Protein AF-A0A7J6TUJ6-F1 (afdb_monomer_lite)

Sequence (111 aa):
GSPYYAECLLKELVQWFKTSFFKWMDKPECAACGCKNTASQGATTPTPEEQKGMAGQVEVYRCTVCGSLTRYPRYNHPVALLHTRSGRCGEWANCFCLVARSLGFEVRHVI

InterPro domains:
  IPR002931 Transglutaminase-like [PF01841] (45-111)
  IPR038765 Papain-like cysteine peptidase superfamily [SSF54001] (5-110)
  IPR050883 Peptide-N(4)-(N-acetyl-beta-glucosaminyl)asparagine amidase [PTHR12143] (8-110)

Secondary structure (DSSP, 8-state):
--HHHHHHHHHHHHHHIIIII-EE-SSPPPTTT--S-EEEEEEEPPPHHHHHTT-S-EEEEEETTT--EEEEE----HHHHHHH-EESHHHHHHHHHHHHHHTT-------

Organism: Perkinsus olseni (NCBI:txid32597)

Radius of gyration: 16.49 Å; chains: 1; bounding box: 36×27×47 Å

Foldseek 3Di:
DPPVVLVVVVVVLVVCLDPPQAEEPPDDQAPPPRHPAKDWPAKDCDDPVLVVQVFRIWTWIAHPPPRDIDIHTPGQRLVVCSVVRYYHPNSSLSVSQVVCVVVPDDDDRDD

pLDDT: mean 95.66, std 4.23, range [62.66, 98.31]

Structure (mmCIF, N/CA/C/O backbone):
data_AF-A0A7J6TUJ6-F1
#
_entry.id   AF-A0A7J6TUJ6-F1
#
loop_
_atom_site.group_PDB
_atom_site.id
_atom_site.type_symbol
_atom_site.label_atom_id
_atom_site.label_alt_id
_atom_site.label_comp_id
_atom_site.label_asym_id
_atom_site.label_entity_id
_atom_site.label_seq_id
_atom_site.pdbx_PDB_ins_code
_atom_site.Cartn_x
_atom_site.Cartn_y
_atom_site.Cartn_z
_atom_site.occupancy
_atom_site.B_iso_or_equiv
_atom_site.auth_seq_id
_atom_site.auth_comp_id
_atom_site.auth_asym_id
_atom_site.auth_atom_id
_atom_site.pdbx_PDB_model_num
ATOM 1 N N . GLY A 1 1 ? 15.131 -1.394 -28.366 1.00 62.66 1 GLY A N 1
ATOM 2 C CA . GLY A 1 1 ? 14.660 -0.017 -28.115 1.00 62.66 1 GLY A CA 1
ATOM 3 C C . GLY A 1 1 ? 15.851 0.856 -27.784 1.00 62.66 1 GLY A C 1
ATOM 4 O O . GLY A 1 1 ? 16.832 0.324 -27.283 1.00 62.66 1 GLY A O 1
ATOM 5 N N . SER A 1 2 ? 15.803 2.153 -28.095 1.00 80.19 2 SER A N 1
ATOM 6 C CA . SER A 1 2 ? 16.877 3.088 -27.718 1.00 80.19 2 SER A CA 1
ATOM 7 C C . SER A 1 2 ? 17.027 3.143 -26.186 1.00 80.19 2 SER A C 1
ATOM 9 O O . SER A 1 2 ? 15.994 3.208 -25.514 1.00 80.19 2 SER A O 1
ATOM 11 N N . PRO A 1 3 ? 18.251 3.152 -25.619 1.00 83.06 3 PRO A N 1
ATOM 12 C CA . PRO A 1 3 ? 18.473 3.324 -24.177 1.00 83.06 3 PRO A CA 1
ATOM 13 C C . PRO A 1 3 ? 17.737 4.540 -23.595 1.00 83.06 3 PRO A C 1
ATOM 15 O O . PRO A 1 3 ? 17.132 4.456 -22.531 1.00 83.06 3 PRO A O 1
ATOM 18 N N . TYR A 1 4 ? 17.671 5.629 -24.364 1.00 91.31 4 TYR A N 1
ATOM 19 C CA . TYR A 1 4 ? 16.943 6.844 -24.002 1.00 91.31 4 TYR A CA 1
ATOM 20 C C . TYR A 1 4 ? 15.444 6.600 -23.757 1.00 91.31 4 TYR A C 1
ATOM 22 O O . TYR A 1 4 ? 14.865 7.140 -22.818 1.00 91.31 4 TYR A O 1
ATOM 30 N N . TYR A 1 5 ? 14.808 5.738 -24.560 1.00 93.69 5 TYR A N 1
ATOM 31 C CA . TYR A 1 5 ? 13.395 5.401 -24.376 1.00 93.69 5 TYR A CA 1
ATOM 32 C C . TYR A 1 5 ? 13.161 4.654 -23.059 1.00 93.69 5 TYR A C 1
ATOM 34 O O . TYR A 1 5 ? 12.202 4.952 -22.352 1.00 93.69 5 TYR A O 1
ATOM 42 N N . ALA A 1 6 ? 14.041 3.708 -22.714 1.00 94.06 6 ALA A N 1
ATOM 43 C CA . ALA A 1 6 ? 13.937 2.958 -21.465 1.00 94.06 6 ALA A CA 1
ATOM 44 C C . ALA A 1 6 ? 14.084 3.879 -20.241 1.00 94.06 6 ALA A C 1
ATOM 46 O O . ALA A 1 6 ? 13.328 3.745 -19.281 1.00 94.06 6 ALA A O 1
ATOM 47 N N . GLU A 1 7 ? 14.994 4.857 -20.293 1.00 94.88 7 GLU A N 1
ATOM 48 C CA . GLU A 1 7 ? 15.148 5.862 -19.236 1.00 94.88 7 GLU A CA 1
ATOM 49 C C . GLU A 1 7 ? 13.916 6.763 -19.090 1.00 94.88 7 GLU A C 1
ATOM 51 O O . GLU A 1 7 ? 13.459 7.004 -17.971 1.00 94.88 7 GLU A O 1
ATOM 56 N N . CYS A 1 8 ? 13.362 7.255 -20.203 1.00 96.69 8 CYS A N 1
ATOM 57 C CA . CYS A 1 8 ? 12.130 8.043 -20.191 1.00 96.69 8 CYS A CA 1
ATOM 58 C C . CYS A 1 8 ? 10.961 7.232 -19.627 1.00 96.69 8 CYS A C 1
ATOM 60 O O . CYS A 1 8 ? 10.264 7.706 -18.734 1.00 96.69 8 CYS A O 1
ATOM 62 N N . LEU A 1 9 ? 10.790 5.990 -20.085 1.00 97.06 9 LEU A N 1
ATOM 63 C CA . LEU A 1 9 ? 9.736 5.105 -19.601 1.00 97.06 9 LEU A CA 1
ATOM 64 C C . LEU A 1 9 ? 9.870 4.833 -18.099 1.00 97.06 9 LEU A C 1
ATOM 66 O O . LEU A 1 9 ? 8.868 4.856 -17.391 1.00 97.06 9 LEU A O 1
ATOM 70 N N . LEU A 1 10 ? 11.087 4.613 -17.593 1.00 96.94 10 LEU A N 1
ATOM 71 C CA . LEU A 1 10 ? 11.311 4.394 -16.165 1.00 96.94 10 LEU A CA 1
ATOM 72 C C . LEU A 1 10 ? 10.970 5.640 -15.332 1.00 96.94 10 LEU A C 1
ATOM 74 O O . LEU A 1 10 ? 10.352 5.515 -14.275 1.00 96.94 10 LEU A O 1
ATOM 78 N N . LYS A 1 11 ? 11.332 6.840 -15.804 1.00 97.31 11 LYS A N 1
ATOM 79 C CA . LYS A 1 11 ? 10.982 8.108 -15.137 1.00 97.31 11 LYS A CA 1
ATOM 80 C C . LYS A 1 11 ? 9.468 8.305 -15.069 1.00 97.31 11 LYS A C 1
ATOM 82 O O . LYS A 1 11 ? 8.940 8.563 -13.987 1.00 97.31 11 LYS A O 1
ATOM 87 N N . GLU A 1 12 ? 8.780 8.103 -16.191 1.00 97.88 12 GLU A N 1
ATOM 88 C CA . GLU A 1 12 ? 7.317 8.176 -16.251 1.00 97.88 12 GLU A CA 1
ATOM 89 C C . GLU A 1 12 ? 6.662 7.114 -15.364 1.00 97.88 12 GLU A C 1
ATOM 91 O O . GLU A 1 12 ? 5.704 7.405 -14.650 1.00 97.88 12 GLU A O 1
ATOM 96 N N . LEU A 1 13 ? 7.217 5.898 -15.322 1.00 98.12 13 LEU A N 1
ATOM 97 C CA . LEU A 1 13 ? 6.721 4.830 -14.460 1.00 98.12 13 LEU A CA 1
ATOM 98 C C . LEU A 1 13 ? 6.802 5.212 -12.979 1.00 98.12 13 LEU A C 1
ATOM 100 O O . LEU A 1 13 ? 5.832 5.023 -12.247 1.00 98.12 13 LEU A O 1
ATOM 104 N N . VAL A 1 14 ? 7.930 5.770 -12.528 1.00 98.06 14 VAL A N 1
ATOM 105 C CA . VAL A 1 14 ? 8.092 6.250 -11.145 1.00 98.06 14 VAL A CA 1
ATOM 106 C C . VAL A 1 14 ? 7.085 7.358 -10.836 1.00 98.06 14 VAL A C 1
ATOM 108 O O . VAL A 1 14 ? 6.433 7.327 -9.787 1.00 98.06 14 VAL A O 1
ATOM 111 N N . GLN A 1 15 ? 6.931 8.324 -11.745 1.00 98.12 15 GLN A N 1
ATOM 112 C CA . GLN A 1 15 ? 5.996 9.431 -11.574 1.00 98.12 15 GLN A CA 1
ATOM 113 C C . GLN A 1 15 ? 4.551 8.933 -11.486 1.00 98.12 15 GLN A C 1
ATOM 115 O O . GLN A 1 15 ? 3.846 9.269 -10.529 1.00 98.12 15 GLN A O 1
ATOM 120 N N . TRP A 1 16 ? 4.119 8.093 -12.426 1.00 9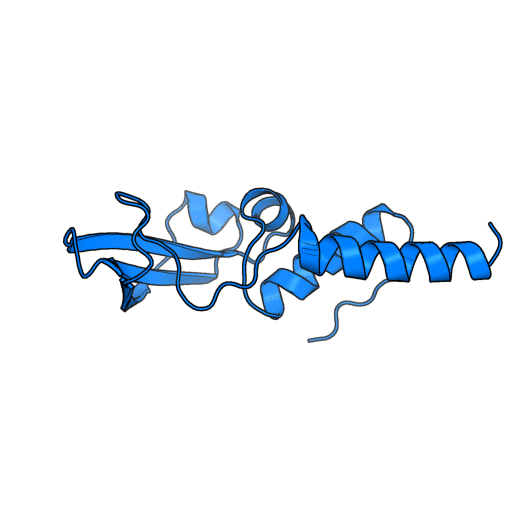8.31 16 TRP A N 1
ATOM 121 C CA . TRP A 1 16 ? 2.792 7.482 -12.423 1.00 98.31 16 TRP A CA 1
ATOM 122 C C . TRP A 1 16 ? 2.559 6.668 -11.148 1.00 98.31 16 TRP A C 1
ATOM 124 O O . TRP A 1 16 ? 1.527 6.824 -10.487 1.00 98.31 16 TRP A O 1
ATOM 134 N N . PHE A 1 17 ? 3.540 5.855 -10.748 1.00 98.12 17 PHE A N 1
ATOM 135 C CA . PHE A 1 17 ? 3.404 4.996 -9.581 1.00 98.12 17 PHE A CA 1
ATOM 136 C C . PHE A 1 17 ? 3.205 5.813 -8.299 1.00 98.12 17 PHE A C 1
ATOM 138 O O . PHE A 1 17 ? 2.332 5.496 -7.496 1.00 98.12 17 PHE A O 1
ATOM 145 N N . LYS A 1 18 ? 3.965 6.903 -8.131 1.00 96.88 18 LYS A N 1
ATOM 146 C CA . LYS A 1 18 ? 3.905 7.777 -6.950 1.00 96.88 18 LYS A CA 1
ATOM 147 C C . LYS A 1 18 ? 2.664 8.672 -6.902 1.00 96.88 18 LYS A C 1
ATOM 149 O O . LYS A 1 18 ? 2.173 8.967 -5.817 1.00 96.88 18 LYS A O 1
ATOM 154 N N . THR A 1 19 ? 2.208 9.169 -8.049 1.00 96.94 19 THR A N 1
ATOM 155 C CA . THR A 1 19 ? 1.160 10.207 -8.106 1.00 96.94 19 THR A CA 1
ATOM 156 C C . THR A 1 19 ? -0.234 9.653 -8.360 1.00 96.94 19 THR A C 1
ATOM 158 O O . THR A 1 19 ? -1.212 10.270 -7.948 1.00 96.94 19 THR A O 1
ATOM 161 N N . SER A 1 20 ? -0.332 8.507 -9.038 1.00 97.25 20 SER A N 1
ATOM 162 C CA . SER A 1 20 ? -1.602 7.992 -9.559 1.00 97.25 20 SER A CA 1
ATOM 163 C C . SER A 1 20 ? -1.925 6.584 -9.069 1.00 97.25 20 SER A C 1
ATOM 165 O O . SER A 1 20 ? -3.080 6.297 -8.759 1.00 97.25 20 SER A O 1
ATOM 167 N N . PHE A 1 21 ? -0.932 5.693 -8.997 1.00 98.00 21 PHE A N 1
ATOM 168 C CA . PHE A 1 21 ? -1.184 4.287 -8.681 1.00 98.00 21 PHE A CA 1
ATOM 169 C C . PHE A 1 21 ? -1.163 3.986 -7.182 1.00 98.00 21 PHE A C 1
ATOM 171 O O . PHE A 1 21 ? -2.130 3.422 -6.678 1.00 98.00 21 PHE A O 1
ATOM 178 N N . PHE A 1 22 ? -0.083 4.339 -6.480 1.00 98.00 22 PHE A N 1
ATOM 179 C CA . PHE A 1 22 ? 0.190 3.894 -5.114 1.00 98.00 22 PHE A CA 1
ATOM 180 C C . PHE A 1 22 ? 0.128 5.051 -4.117 1.00 98.00 22 PHE A C 1
ATOM 182 O O . PHE A 1 22 ? 0.782 6.079 -4.291 1.00 98.00 22 PHE A O 1
ATOM 189 N N . LYS A 1 23 ? -0.630 4.878 -3.035 1.00 97.00 23 LYS A N 1
ATOM 190 C CA . LYS A 1 23 ? -0.824 5.899 -2.001 1.00 97.00 23 LYS A CA 1
ATOM 191 C C . LYS A 1 23 ? 0.049 5.628 -0.783 1.00 97.00 23 LYS A C 1
ATOM 193 O O . LYS A 1 23 ? 0.042 4.531 -0.228 1.00 97.00 23 LYS A O 1
ATOM 198 N N . TRP A 1 24 ? 0.758 6.653 -0.323 1.00 96.56 24 TRP A N 1
ATOM 199 C CA . TRP A 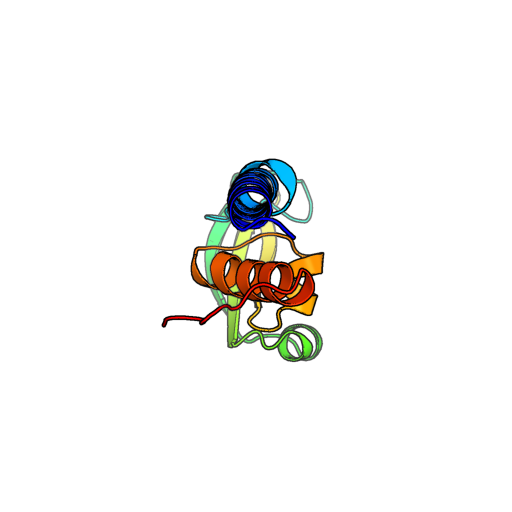1 24 ? 1.436 6.583 0.968 1.00 96.56 24 TRP A CA 1
ATOM 200 C C . TRP A 1 24 ? 0.414 6.417 2.098 1.00 96.56 24 TRP A C 1
ATOM 202 O O . TRP A 1 24 ? -0.587 7.134 2.137 1.00 96.56 24 TRP A O 1
ATOM 212 N N . MET A 1 25 ? 0.675 5.485 3.014 1.00 94.62 25 MET A N 1
ATOM 213 C CA . MET A 1 25 ? -0.193 5.190 4.151 1.00 94.62 25 MET A CA 1
ATOM 214 C C . MET A 1 25 ? 0.579 5.348 5.461 1.00 94.62 25 MET A C 1
ATOM 216 O O . MET A 1 25 ? 1.430 4.528 5.808 1.00 94.62 25 MET A O 1
ATOM 220 N N . ASP A 1 26 ? 0.264 6.414 6.193 1.00 92.69 26 ASP A N 1
ATOM 221 C CA . ASP A 1 26 ? 0.744 6.621 7.563 1.00 92.69 26 ASP A CA 1
ATOM 222 C C . ASP A 1 26 ? -0.244 6.032 8.584 1.00 92.69 26 ASP A C 1
ATOM 224 O O . ASP A 1 26 ? 0.105 5.144 9.368 1.00 92.69 26 ASP A O 1
ATOM 228 N N . LYS A 1 27 ? -1.509 6.460 8.473 1.00 93.38 27 LYS A N 1
ATOM 229 C CA . LYS A 1 27 ? -2.680 5.923 9.175 1.00 93.38 27 LYS A CA 1
ATOM 230 C C . LYS A 1 27 ? -3.833 5.689 8.185 1.00 93.38 27 LYS A C 1
ATOM 232 O O . LYS A 1 27 ? -4.035 6.533 7.306 1.00 93.38 27 LYS A O 1
ATOM 237 N N . PRO A 1 28 ? -4.586 4.583 8.298 1.00 95.31 28 PRO A N 1
ATOM 238 C CA . PRO A 1 28 ? -5.708 4.306 7.413 1.00 95.31 28 PRO A CA 1
ATOM 239 C C . PRO A 1 28 ? -6.913 5.193 7.750 1.00 95.31 28 PRO A C 1
ATOM 241 O O . PRO A 1 28 ? -7.130 5.571 8.898 1.00 95.31 28 PRO A O 1
ATOM 244 N N . GLU A 1 29 ? -7.734 5.493 6.749 1.00 95.75 29 GLU A N 1
ATOM 245 C CA . GLU A 1 29 ? -9.062 6.068 6.979 1.00 95.75 29 GLU A CA 1
ATOM 246 C C . GLU A 1 29 ? -9.992 5.000 7.564 1.00 95.75 29 GLU A C 1
ATOM 248 O O . GLU A 1 29 ? -9.816 3.804 7.322 1.00 95.75 29 GLU A O 1
ATOM 253 N N . CYS A 1 30 ? -10.995 5.413 8.337 1.00 96.75 30 CYS A N 1
ATOM 254 C CA . CYS A 1 30 ? -11.946 4.469 8.906 1.00 96.75 30 CYS A CA 1
ATOM 255 C C . CYS A 1 30 ? -12.721 3.736 7.802 1.00 96.75 30 CYS A C 1
ATOM 257 O O . CYS A 1 30 ? -13.425 4.369 7.018 1.00 96.75 30 CYS A O 1
ATOM 259 N N . ALA A 1 31 ? -12.685 2.403 7.808 1.00 94.69 31 ALA A N 1
ATOM 260 C CA . ALA A 1 31 ? -13.393 1.581 6.824 1.00 94.69 31 ALA A CA 1
ATOM 261 C C . ALA A 1 31 ? -14.928 1.729 6.871 1.00 94.69 31 ALA A C 1
ATOM 263 O O . ALA A 1 31 ? -15.596 1.452 5.881 1.00 94.69 31 ALA A O 1
ATOM 264 N N . ALA A 1 32 ? -15.492 2.158 8.007 1.00 96.31 32 ALA A N 1
ATOM 265 C CA . ALA A 1 32 ? -16.940 2.287 8.184 1.00 96.31 32 ALA A CA 1
ATOM 266 C C . ALA A 1 32 ? -17.488 3.664 7.771 1.00 96.31 32 ALA A C 1
ATOM 268 O O . ALA A 1 32 ? -18.586 3.744 7.232 1.00 96.31 32 ALA A O 1
ATOM 269 N N . CYS A 1 33 ? -16.754 4.751 8.041 1.00 95.81 33 CYS A N 1
ATOM 270 C CA . CYS A 1 33 ? -17.253 6.119 7.838 1.00 95.81 33 CYS A CA 1
ATOM 271 C C . CYS A 1 33 ? -16.333 7.026 7.006 1.00 95.81 33 CYS A C 1
ATOM 273 O O . CYS A 1 33 ? -16.666 8.188 6.791 1.00 95.81 33 CYS A O 1
ATOM 275 N N . GLY A 1 34 ? -15.160 6.549 6.581 1.00 95.31 34 GLY A N 1
ATOM 276 C CA . GLY A 1 34 ? -14.186 7.328 5.805 1.00 95.31 34 GLY A CA 1
ATOM 277 C C . GLY A 1 34 ? -13.473 8.435 6.590 1.00 95.31 34 GLY A C 1
ATOM 278 O O . GLY A 1 34 ? -12.698 9.203 6.025 1.00 95.31 34 GLY A O 1
ATOM 279 N N . CYS A 1 35 ? -13.707 8.557 7.901 1.00 94.75 35 CYS A N 1
ATOM 280 C CA . CYS A 1 35 ? -13.035 9.572 8.703 1.00 94.75 35 CYS A CA 1
ATOM 281 C C . CYS A 1 35 ? -11.522 9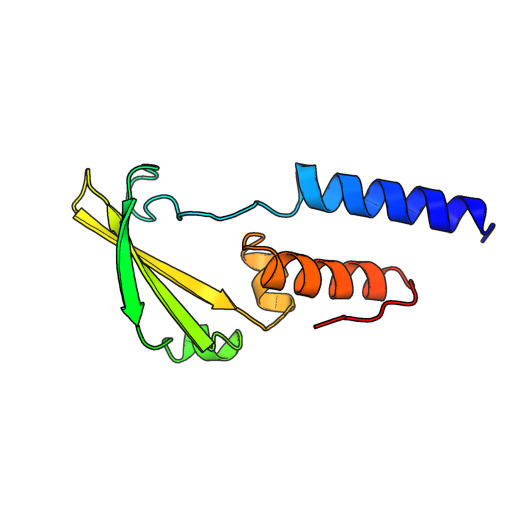.306 8.772 1.00 94.75 35 CYS A C 1
ATOM 283 O O . CYS A 1 35 ? -11.083 8.196 9.075 1.00 94.75 35 CYS A O 1
ATOM 285 N N . LYS A 1 36 ? -10.721 10.360 8.583 1.00 94.38 36 LYS A N 1
ATOM 286 C CA . LYS A 1 36 ? -9.249 10.328 8.675 1.00 94.38 36 LYS A CA 1
ATOM 287 C C . LYS A 1 36 ? -8.721 10.323 10.112 1.00 94.38 36 LYS A C 1
ATOM 289 O O . LYS A 1 36 ? -7.512 10.217 10.337 1.00 94.38 36 LYS A O 1
ATOM 294 N N . ASN A 1 37 ? -9.606 10.513 11.092 1.00 94.38 37 ASN A N 1
ATOM 295 C CA . ASN A 1 37 ? -9.233 10.560 12.495 1.00 94.38 37 ASN A CA 1
ATOM 296 C C . ASN A 1 37 ? -9.356 9.170 13.122 1.00 94.38 37 ASN A C 1
ATOM 298 O O . ASN A 1 37 ? -10.401 8.763 13.639 1.00 94.38 37 ASN A O 1
ATOM 302 N N . THR A 1 38 ? -8.263 8.422 13.020 1.00 96.94 38 THR A N 1
ATOM 303 C CA . THR A 1 38 ? -8.113 7.107 13.631 1.00 96.94 38 THR A CA 1
ATOM 304 C C . THR A 1 38 ? -6.882 7.079 14.528 1.00 96.94 38 THR A C 1
ATOM 306 O O . THR A 1 38 ? -5.819 7.562 14.135 1.00 96.94 38 THR A O 1
ATOM 309 N N . ALA A 1 39 ? -7.008 6.470 15.703 1.00 97.12 39 ALA A N 1
ATOM 310 C CA . ALA A 1 39 ? -5.916 6.262 16.645 1.00 97.12 39 ALA A CA 1
ATOM 311 C C . ALA A 1 39 ? -5.415 4.816 16.567 1.00 97.12 39 ALA A C 1
ATOM 313 O O . ALA A 1 39 ? -6.222 3.887 16.507 1.00 97.12 39 ALA A O 1
ATOM 314 N N . SER A 1 40 ? -4.095 4.620 16.586 1.00 96.75 40 SER A N 1
ATOM 315 C CA . SER A 1 40 ? -3.513 3.276 16.647 1.00 96.75 40 SER A CA 1
ATOM 316 C C . SER A 1 40 ? -3.927 2.574 17.943 1.00 96.75 40 SER A C 1
ATOM 318 O O . SER A 1 40 ? -4.028 3.193 19.003 1.00 96.75 40 SER A O 1
ATOM 320 N N . GLN A 1 41 ? -4.206 1.281 17.847 1.00 97.38 41 GLN A N 1
ATOM 321 C CA . GLN A 1 41 ? -4.489 0.375 18.963 1.00 97.38 41 GLN A CA 1
ATOM 322 C C . GLN A 1 41 ? -3.399 -0.700 19.091 1.00 97.38 41 GLN A C 1
ATOM 324 O O . GLN A 1 41 ? -3.575 -1.680 19.808 1.00 97.38 41 GLN A O 1
ATOM 329 N N . GLY A 1 42 ? -2.278 -0.525 18.386 1.00 96.50 42 GLY A N 1
ATOM 330 C CA . GLY A 1 42 ? -1.222 -1.520 18.277 1.00 96.50 42 GLY A CA 1
ATOM 331 C C . GLY A 1 42 ? -1.467 -2.486 17.124 1.00 96.50 42 GLY A C 1
ATOM 332 O O . GLY A 1 42 ? -2.086 -2.145 16.113 1.00 96.50 42 GLY A O 1
ATOM 333 N N . ALA A 1 43 ? -0.941 -3.693 17.267 1.00 96.31 43 ALA A N 1
ATOM 334 C CA . ALA A 1 43 ? -0.948 -4.688 16.216 1.00 96.31 43 ALA A CA 1
ATOM 335 C C . ALA A 1 43 ? -1.507 -6.025 16.694 1.00 96.31 43 ALA A C 1
ATOM 337 O O . ALA A 1 43 ? -1.474 -6.352 17.877 1.00 96.31 43 ALA A O 1
ATOM 338 N N . THR A 1 44 ? -2.015 -6.802 15.748 1.00 96.81 44 THR A N 1
ATOM 339 C CA . THR A 1 44 ? -2.629 -8.103 15.991 1.00 96.81 44 THR A CA 1
ATOM 340 C C . THR A 1 44 ? -2.189 -9.119 14.942 1.00 96.81 44 THR A C 1
ATOM 342 O O . THR A 1 44 ? -1.509 -8.781 13.964 1.00 96.81 44 THR A O 1
ATOM 345 N N . THR A 1 45 ? -2.557 -10.378 15.162 1.00 96.75 45 THR A N 1
ATOM 346 C CA . THR A 1 45 ? -2.259 -11.468 14.242 1.00 96.75 45 THR A CA 1
ATOM 347 C C . THR A 1 45 ? -3.105 -11.352 12.966 1.00 96.75 45 THR A C 1
ATOM 349 O O . THR A 1 45 ? -4.265 -10.913 13.016 1.00 96.75 45 THR A O 1
ATOM 352 N N . PRO A 1 46 ? -2.544 -11.721 11.803 1.00 97.19 46 PRO A N 1
ATOM 353 C CA . PRO A 1 46 ? -3.301 -11.744 10.560 1.00 97.19 46 PRO A CA 1
ATOM 354 C C . PRO A 1 46 ? -4.313 -12.894 10.528 1.00 97.19 46 PRO A C 1
ATOM 356 O O . PRO A 1 46 ? -4.029 -13.998 11.002 1.00 97.19 46 PRO A O 1
ATOM 359 N N . THR A 1 47 ? -5.480 -12.646 9.935 1.00 97.12 47 THR A N 1
ATOM 360 C CA . THR A 1 47 ? -6.486 -13.675 9.639 1.00 97.12 47 THR A CA 1
ATOM 361 C C . THR A 1 47 ? -5.959 -14.653 8.581 1.00 97.12 47 THR A C 1
ATOM 363 O O . THR A 1 47 ? -5.019 -14.317 7.854 1.00 97.12 47 THR A O 1
ATOM 366 N N . PRO A 1 48 ? -6.555 -15.851 8.429 1.00 96.69 48 PRO A N 1
ATOM 367 C CA . PRO A 1 48 ? -6.159 -16.794 7.380 1.00 96.69 48 PRO A CA 1
ATOM 368 C C . PRO A 1 48 ? -6.169 -16.184 5.970 1.00 96.69 48 PRO A C 1
ATOM 370 O O . PRO A 1 48 ? -5.312 -16.496 5.146 1.00 96.69 48 PRO A O 1
ATOM 373 N N . GLU A 1 49 ? -7.103 -15.279 5.683 1.00 94.62 49 GLU A N 1
ATOM 374 C CA . GLU A 1 49 ? -7.178 -14.555 4.412 1.00 94.62 49 GLU A CA 1
ATOM 375 C C . GLU A 1 49 ? -6.026 -13.559 4.258 1.00 94.62 49 GLU A C 1
ATOM 377 O O . GLU A 1 49 ? -5.403 -13.502 3.199 1.00 94.62 49 GLU A O 1
ATOM 382 N N . GLU A 1 50 ? -5.697 -12.809 5.311 1.00 96.62 50 GLU A N 1
ATOM 383 C CA . GLU A 1 50 ? -4.594 -11.842 5.298 1.00 96.62 50 GLU A CA 1
ATOM 384 C C . GLU A 1 50 ? -3.228 -12.551 5.168 1.00 96.62 50 GLU A C 1
ATOM 386 O O . GLU A 1 50 ? -2.321 -12.061 4.488 1.00 96.62 50 GLU A O 1
ATOM 391 N N . GLN A 1 51 ? -3.092 -13.753 5.738 1.00 95.88 51 GLN A N 1
ATOM 392 C CA . GLN A 1 51 ? -1.897 -14.592 5.600 1.00 95.88 51 GLN A CA 1
ATOM 393 C C . GLN A 1 51 ? -1.658 -15.052 4.157 1.00 95.88 51 GLN A C 1
ATOM 395 O O . GLN A 1 51 ? -0.503 -15.162 3.747 1.00 95.88 51 GLN A O 1
ATOM 400 N N . LYS A 1 52 ? -2.709 -15.243 3.342 1.00 95.50 52 LYS A N 1
ATOM 401 C CA . LYS A 1 52 ? -2.551 -15.529 1.898 1.00 95.50 52 LYS A CA 1
ATOM 402 C C . LYS A 1 52 ? -1.841 -14.386 1.165 1.00 95.50 52 LYS A C 1
ATOM 404 O O . LYS A 1 52 ? -1.119 -14.628 0.205 1.00 95.50 52 LYS A O 1
ATOM 409 N N . GLY A 1 53 ? -1.998 -13.148 1.642 1.00 94.88 53 GLY A N 1
ATOM 410 C CA . GLY A 1 53 ? -1.248 -11.978 1.177 1.00 94.88 53 GLY A CA 1
ATOM 411 C C . GLY A 1 53 ? 0.151 -11.839 1.795 1.00 94.88 53 GLY A C 1
ATOM 412 O O . GLY A 1 53 ? 0.782 -10.788 1.654 1.00 94.88 53 GLY A O 1
ATOM 413 N N . MET A 1 54 ? 0.636 -12.866 2.499 1.00 96.75 54 MET A N 1
ATOM 414 C CA . MET A 1 54 ? 1.897 -12.870 3.248 1.00 96.75 54 MET A CA 1
ATOM 415 C C . MET A 1 54 ? 1.996 -11.713 4.253 1.00 96.75 54 MET A C 1
ATOM 417 O O . MET A 1 54 ? 3.073 -11.144 4.458 1.00 96.75 54 MET A O 1
ATOM 421 N N . ALA A 1 55 ? 0.869 -11.317 4.855 1.00 96.38 55 ALA A N 1
ATOM 422 C CA . ALA A 1 55 ? 0.897 -10.345 5.935 1.00 96.38 55 ALA A CA 1
ATOM 423 C C . ALA A 1 55 ? 1.583 -10.959 7.161 1.00 96.38 55 ALA A C 1
ATOM 425 O O . ALA A 1 55 ? 1.145 -11.993 7.655 1.00 96.38 55 ALA A O 1
ATOM 426 N N . GLY A 1 56 ? 2.652 -10.326 7.652 1.00 93.25 56 GLY A N 1
ATOM 427 C CA . GLY A 1 56 ? 3.317 -10.748 8.894 1.00 93.25 56 GLY A CA 1
ATOM 428 C C . GLY A 1 56 ? 2.655 -10.168 10.146 1.00 93.25 56 GLY A C 1
ATOM 429 O O . GLY A 1 56 ? 2.662 -10.780 11.209 1.00 93.25 56 GLY A O 1
ATOM 430 N N . GLN A 1 57 ? 2.049 -8.989 10.009 1.00 95.62 57 GLN A N 1
ATOM 431 C CA . GLN A 1 57 ? 1.400 -8.257 11.089 1.00 95.62 57 GLN A CA 1
ATOM 432 C C . GLN A 1 57 ? 0.235 -7.433 10.539 1.00 95.62 57 GLN A C 1
ATOM 434 O O . GLN A 1 57 ? 0.230 -7.041 9.367 1.00 95.62 57 GLN A O 1
ATOM 439 N N . VAL A 1 58 ? -0.742 -7.149 11.398 1.00 97.88 58 VAL A N 1
ATOM 440 C CA . VAL A 1 58 ? -1.865 -6.265 11.085 1.00 97.88 58 VAL A CA 1
ATOM 441 C C . VAL A 1 58 ? -1.919 -5.135 12.093 1.00 97.88 58 VAL A C 1
ATOM 443 O O . VAL A 1 58 ? -2.083 -5.375 13.287 1.00 97.88 58 VAL A O 1
ATOM 446 N N . GLU A 1 59 ? -1.795 -3.903 11.615 1.00 97.88 59 GLU A N 1
ATOM 447 C CA . GLU A 1 59 ? -1.990 -2.717 12.442 1.00 97.88 59 GLU A CA 1
ATOM 448 C C . GLU A 1 59 ? -3.496 -2.496 12.644 1.00 97.88 59 GLU A C 1
ATOM 450 O O . GLU A 1 59 ? -4.287 -2.625 11.705 1.00 97.88 59 GLU A O 1
ATOM 455 N N . VAL A 1 60 ? -3.916 -2.182 13.868 1.00 97.88 60 VAL A N 1
ATOM 456 C CA . VAL A 1 60 ? -5.325 -1.941 14.197 1.00 97.88 60 VAL A CA 1
ATOM 457 C C . VAL A 1 60 ? -5.501 -0.490 14.595 1.00 97.88 60 VAL A C 1
ATOM 459 O O . VAL A 1 60 ? -4.773 0.036 15.433 1.00 97.88 60 VAL A O 1
ATOM 462 N N . TYR A 1 61 ? -6.511 0.146 14.020 1.00 97.88 61 TYR A N 1
ATOM 463 C CA . TYR A 1 61 ? -6.836 1.541 14.256 1.00 97.88 61 TYR A CA 1
ATOM 464 C C . TYR A 1 61 ? -8.288 1.676 14.706 1.00 97.88 61 TYR A C 1
ATOM 466 O O . TYR A 1 61 ? -9.177 1.029 14.158 1.00 97.88 61 TYR A O 1
ATOM 474 N N . ARG A 1 62 ? -8.549 2.530 15.697 1.00 97.81 62 ARG A N 1
ATOM 475 C CA . ARG A 1 62 ? -9.898 2.865 16.165 1.00 97.81 62 ARG A CA 1
ATOM 476 C C . ARG A 1 62 ? -10.283 4.253 15.681 1.00 97.81 62 ARG A C 1
ATOM 478 O O . ARG A 1 62 ? -9.548 5.213 15.905 1.00 97.81 62 ARG A O 1
ATOM 485 N N . CYS A 1 63 ? -11.441 4.374 15.043 1.00 97.69 63 CYS A N 1
ATOM 486 C CA . CYS A 1 63 ? -11.981 5.672 14.661 1.00 97.69 63 CYS A CA 1
ATOM 487 C C . CYS A 1 63 ? -12.431 6.459 15.895 1.00 97.69 63 CYS A C 1
ATOM 489 O O . CYS A 1 63 ? -13.163 5.935 16.733 1.00 97.69 63 CYS A O 1
ATOM 491 N N . THR A 1 64 ? -12.045 7.731 15.986 1.00 96.12 64 THR A N 1
ATOM 492 C CA . THR A 1 64 ? -12.442 8.603 17.103 1.00 96.12 64 THR A CA 1
ATOM 493 C C . THR A 1 64 ? -13.855 9.168 16.949 1.00 96.12 64 THR A C 1
ATOM 495 O O . THR A 1 64 ? -14.353 9.798 17.873 1.00 96.12 64 THR A O 1
ATOM 498 N N . VAL A 1 65 ? -14.484 8.989 15.780 1.00 96.31 65 VAL A N 1
ATOM 499 C CA . VAL A 1 65 ? -15.822 9.520 15.472 1.00 96.31 65 VAL A CA 1
ATOM 500 C C . VAL A 1 65 ? -16.896 8.451 15.651 1.00 96.31 65 VAL A C 1
ATOM 502 O O . VAL A 1 65 ? -17.848 8.669 16.387 1.00 96.31 65 VAL A O 1
ATOM 505 N N . CYS A 1 66 ? -16.747 7.285 15.014 1.00 96.69 66 CYS A N 1
ATOM 506 C CA . CYS A 1 66 ? -17.743 6.208 15.091 1.00 96.69 66 CYS A CA 1
ATOM 507 C C . CYS A 1 66 ? -17.327 5.025 15.980 1.00 96.69 66 CYS A C 1
ATOM 509 O O . CYS A 1 66 ? -18.091 4.077 16.131 1.00 96.69 66 CYS A O 1
ATOM 511 N N . GLY A 1 67 ? -16.106 5.023 16.527 1.00 96.00 67 GLY A N 1
ATOM 512 C CA . GLY A 1 67 ? -15.598 3.937 17.373 1.00 96.00 67 GLY A CA 1
ATOM 513 C C . GLY A 1 67 ? -15.236 2.640 16.638 1.00 96.00 67 GLY A C 1
ATOM 514 O O . GLY A 1 67 ? -14.639 1.754 17.250 1.00 96.00 67 GLY A O 1
ATOM 515 N N . SER A 1 68 ? -15.545 2.511 15.341 1.00 97.62 68 SER A N 1
ATOM 516 C CA . SER A 1 68 ? -15.250 1.306 14.558 1.00 97.62 68 SER A CA 1
ATOM 517 C C . SER A 1 68 ? -13.749 1.030 14.456 1.00 97.62 68 SER A C 1
ATOM 519 O O . SER A 1 68 ? -12.927 1.950 14.384 1.00 97.62 68 SER A O 1
ATOM 521 N N . LEU A 1 69 ? -13.397 -0.256 14.403 1.00 97.06 69 LEU A N 1
ATOM 522 C CA . LEU A 1 69 ? -12.029 -0.710 14.173 1.00 97.06 69 LEU A CA 1
ATOM 523 C C . LEU A 1 69 ? -11.750 -0.846 12.676 1.00 97.06 69 LEU A C 1
ATOM 525 O O . LEU A 1 69 ? -12.594 -1.286 11.902 1.00 97.06 69 LEU A O 1
ATOM 529 N N . THR A 1 70 ? -10.545 -0.473 12.268 1.00 97.44 70 THR A N 1
ATOM 530 C CA . THR A 1 70 ? -10.012 -0.652 10.919 1.00 97.44 70 THR A CA 1
ATOM 531 C C . THR A 1 70 ? -8.717 -1.439 11.019 1.00 97.44 70 THR A C 1
ATOM 533 O O . THR A 1 70 ? -7.843 -1.113 11.823 1.00 97.44 70 THR A O 1
ATOM 536 N N . ARG A 1 71 ? -8.619 -2.501 10.223 1.00 97.06 71 ARG A N 1
ATOM 537 C CA . ARG A 1 71 ? -7.431 -3.346 10.119 1.00 97.06 71 ARG A CA 1
ATOM 538 C C . ARG A 1 71 ? -6.605 -2.890 8.928 1.00 97.06 71 ARG A C 1
ATOM 540 O O . ARG A 1 71 ? -7.160 -2.628 7.864 1.00 97.06 71 ARG A O 1
ATOM 547 N N . TYR A 1 72 ? -5.294 -2.834 9.102 1.00 97.56 72 TYR A N 1
ATOM 548 C CA . TYR A 1 72 ? -4.351 -2.558 8.032 1.00 97.56 72 TYR A CA 1
ATOM 549 C C . TYR A 1 72 ? -3.270 -3.647 7.986 1.00 97.56 72 TYR A C 1
ATOM 551 O O . TYR A 1 72 ? -2.280 -3.579 8.724 1.00 97.56 72 TYR A O 1
ATOM 559 N N . PRO A 1 73 ? -3.468 -4.695 7.168 1.00 97.44 73 PRO A N 1
ATOM 560 C CA . PRO A 1 73 ? -2.492 -5.769 7.018 1.00 97.44 73 PRO A CA 1
ATOM 561 C C . PRO A 1 73 ? -1.238 -5.299 6.279 1.00 97.44 73 PRO A C 1
ATOM 563 O O . PRO A 1 73 ? -1.324 -4.680 5.218 1.00 97.44 73 PRO A O 1
ATOM 566 N N . ARG A 1 74 ? -0.061 -5.634 6.813 1.00 97.12 74 ARG A N 1
ATOM 567 C CA . ARG A 1 74 ? 1.242 -5.345 6.194 1.00 97.12 74 ARG A CA 1
ATOM 568 C C . ARG A 1 74 ? 1.603 -6.442 5.198 1.00 97.12 74 ARG A C 1
ATOM 570 O O . ARG A 1 74 ? 2.346 -7.365 5.528 1.00 97.12 74 ARG A O 1
ATOM 577 N N . TYR A 1 75 ? 0.996 -6.387 4.014 1.00 97.62 75 TYR A N 1
ATOM 578 C CA . TYR A 1 75 ? 1.170 -7.404 2.977 1.00 97.62 75 TYR A CA 1
ATOM 579 C C . TYR A 1 75 ? 2.581 -7.404 2.383 1.00 97.62 75 TYR A C 1
ATOM 581 O O . TYR A 1 75 ? 3.086 -6.366 1.965 1.00 97.62 75 TYR A O 1
ATOM 589 N N . ASN A 1 76 ? 3.171 -8.595 2.258 1.00 96.25 76 ASN A N 1
ATOM 590 C CA . ASN A 1 76 ? 4.425 -8.800 1.526 1.00 96.25 76 ASN A CA 1
ATOM 591 C C . ASN A 1 76 ? 4.213 -9.425 0.143 1.00 96.25 76 ASN A C 1
ATOM 593 O O . ASN A 1 76 ? 5.139 -9.441 -0.664 1.00 96.25 76 ASN A O 1
ATOM 597 N N . HIS A 1 77 ? 3.014 -9.936 -0.151 1.00 96.44 77 HIS A N 1
ATOM 598 C CA . HIS A 1 77 ? 2.718 -10.514 -1.454 1.00 96.44 77 HIS A CA 1
ATOM 599 C C . HIS A 1 77 ? 2.432 -9.404 -2.487 1.00 96.44 77 HIS A C 1
ATOM 601 O O . HIS A 1 77 ? 1.436 -8.686 -2.342 1.00 96.44 77 HIS A O 1
ATOM 607 N N . PRO A 1 78 ? 3.217 -9.281 -3.574 1.00 92.56 78 PRO A N 1
ATOM 608 C CA . PRO A 1 78 ? 3.075 -8.202 -4.555 1.00 92.56 78 PRO A CA 1
ATOM 609 C C . PRO A 1 78 ? 1.674 -8.079 -5.170 1.00 92.56 78 PRO A C 1
ATOM 611 O O . PRO A 1 78 ? 1.168 -6.977 -5.355 1.00 92.56 78 PRO A O 1
ATOM 614 N N . VAL A 1 79 ? 1.004 -9.207 -5.447 1.00 94.50 79 VAL A N 1
ATOM 615 C CA . VAL A 1 79 ? -0.359 -9.194 -6.016 1.00 94.50 79 VAL A CA 1
ATOM 616 C C . VAL A 1 79 ? -1.363 -8.565 -5.050 1.00 94.50 79 VAL A C 1
ATOM 618 O O . VAL A 1 79 ? -2.221 -7.805 -5.484 1.00 94.50 79 VAL A O 1
ATOM 621 N N . ALA A 1 80 ? -1.226 -8.790 -3.738 1.00 96.75 80 ALA A N 1
ATOM 622 C CA . ALA A 1 80 ? -2.084 -8.126 -2.757 1.00 96.75 80 ALA A CA 1
ATOM 623 C C . ALA A 1 80 ? -1.866 -6.604 -2.791 1.00 96.75 80 ALA A C 1
ATOM 625 O O . ALA A 1 80 ? -2.827 -5.838 -2.749 1.00 96.75 80 ALA A O 1
ATOM 626 N N . LEU A 1 81 ? -0.618 -6.163 -2.973 1.00 97.56 81 LEU A N 1
ATOM 627 C CA . LEU A 1 81 ? -0.259 -4.748 -3.081 1.00 97.56 81 LEU A CA 1
ATOM 628 C C . LEU A 1 81 ? -0.764 -4.078 -4.369 1.00 97.56 81 LEU A C 1
ATOM 630 O O . LEU A 1 81 ? -1.042 -2.878 -4.358 1.00 97.56 81 LEU A O 1
ATOM 634 N N . LEU A 1 82 ? -0.952 -4.830 -5.460 1.00 97.19 82 LEU A N 1
ATOM 635 C CA . LEU A 1 82 ? -1.622 -4.330 -6.671 1.00 97.19 82 LEU A CA 1
ATOM 636 C C . LEU A 1 82 ? -3.109 -4.018 -6.433 1.00 97.19 82 LEU A C 1
ATOM 638 O O . LEU A 1 82 ? -3.669 -3.142 -7.103 1.00 97.19 82 LEU A O 1
ATOM 642 N N . HIS A 1 83 ? -3.739 -4.720 -5.484 1.00 96.25 83 HIS A N 1
ATOM 643 C CA . HIS A 1 83 ? -5.124 -4.486 -5.080 1.00 96.25 83 HIS A CA 1
ATOM 644 C C . HIS A 1 83 ? -5.239 -3.366 -4.043 1.00 96.25 83 HIS A C 1
ATOM 646 O O . HIS A 1 83 ? -6.051 -2.461 -4.224 1.00 96.25 83 HIS A O 1
ATOM 652 N N . THR A 1 84 ? -4.431 -3.393 -2.978 1.00 96.38 84 THR A N 1
ATOM 653 C CA . THR A 1 84 ? -4.521 -2.389 -1.901 1.00 96.38 84 THR A CA 1
ATOM 654 C C . THR A 1 84 ? -3.967 -1.030 -2.299 1.00 96.38 84 THR A C 1
ATOM 656 O O . THR A 1 84 ? -4.405 -0.017 -1.749 1.00 96.38 84 THR A O 1
ATOM 659 N N . ARG A 1 85 ? -2.997 -1.002 -3.225 1.00 97.62 85 ARG A N 1
ATOM 660 C CA . ARG A 1 85 ? -2.388 0.211 -3.792 1.00 97.62 85 ARG A CA 1
ATOM 661 C C . ARG A 1 85 ? -1.961 1.233 -2.740 1.00 97.62 85 ARG A C 1
ATOM 663 O O . ARG A 1 85 ? -2.058 2.442 -2.951 1.00 97.62 85 ARG A O 1
ATOM 670 N N . SER A 1 86 ? -1.539 0.758 -1.575 1.00 97.25 86 SER A N 1
ATOM 671 C CA . SER A 1 86 ? -1.131 1.621 -0.477 1.00 97.25 86 SER A CA 1
ATOM 672 C C . SER A 1 86 ? -0.167 0.923 0.466 1.00 97.25 86 SER A C 1
ATOM 674 O O . SER A 1 86 ? -0.137 -0.306 0.534 1.00 97.25 86 SER A O 1
ATOM 676 N N . GLY A 1 87 ? 0.622 1.719 1.185 1.00 97.06 87 GLY A N 1
ATOM 677 C CA . GLY A 1 87 ? 1.622 1.225 2.126 1.00 97.06 87 GLY A CA 1
ATOM 678 C C . GLY A 1 87 ? 2.681 2.259 2.467 1.00 97.06 87 GLY A C 1
ATOM 679 O O . GLY A 1 87 ? 2.555 3.438 2.121 1.00 97.06 87 GLY A O 1
ATOM 680 N N . ARG A 1 88 ? 3.724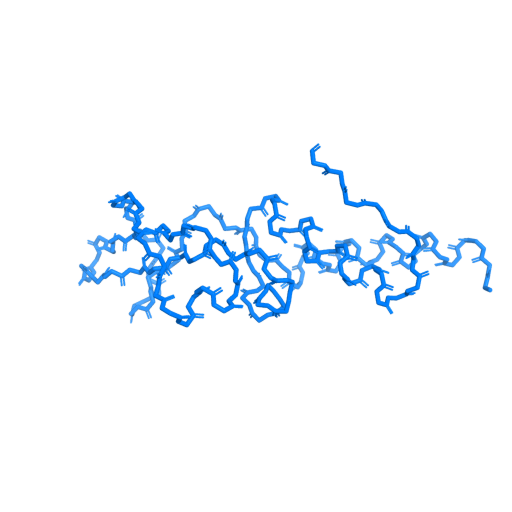 1.803 3.164 1.00 96.56 88 ARG A N 1
ATOM 681 C CA . ARG A 1 88 ? 4.929 2.598 3.442 1.00 96.56 88 ARG A CA 1
ATOM 682 C C . ARG A 1 88 ? 6.023 2.185 2.449 1.00 96.56 88 ARG A C 1
ATOM 684 O O . ARG A 1 88 ? 5.743 1.562 1.426 1.00 96.56 88 ARG A O 1
ATOM 691 N N . CYS A 1 89 ? 7.273 2.546 2.729 1.00 95.88 89 CYS A N 1
ATOM 692 C CA . CYS A 1 89 ? 8.398 2.300 1.825 1.00 95.88 89 CYS A CA 1
ATOM 693 C C . CYS A 1 89 ? 8.567 0.821 1.432 1.00 95.88 89 CYS A C 1
ATOM 695 O O . CYS A 1 89 ? 8.828 0.555 0.264 1.00 95.88 89 CYS A O 1
ATOM 697 N N . GLY A 1 90 ? 8.372 -0.124 2.359 1.00 95.50 90 GLY A N 1
ATOM 698 C CA . GLY A 1 90 ? 8.516 -1.558 2.086 1.00 95.50 90 GLY A CA 1
ATOM 699 C C . GLY A 1 90 ? 7.510 -2.071 1.053 1.00 95.50 90 GLY A C 1
ATOM 700 O O . GLY A 1 90 ? 7.895 -2.664 0.048 1.00 95.50 90 GLY A O 1
ATOM 701 N N . GLU A 1 91 ? 6.221 -1.782 1.243 1.00 97.31 91 GLU A N 1
ATOM 702 C CA . GLU A 1 91 ? 5.185 -2.167 0.280 1.00 97.31 91 GLU A CA 1
ATOM 703 C C . GLU A 1 91 ? 5.334 -1.421 -1.049 1.00 97.31 91 GLU A C 1
ATOM 705 O O . GLU A 1 91 ? 5.140 -2.006 -2.116 1.00 97.31 91 GLU A O 1
ATOM 710 N N . TRP A 1 92 ? 5.705 -0.138 -0.991 1.00 97.44 92 TRP A N 1
ATOM 711 C CA . TRP A 1 92 ? 5.952 0.673 -2.180 1.00 97.44 92 TRP A CA 1
ATOM 712 C C . TRP A 1 92 ? 7.060 0.055 -3.037 1.00 97.44 92 TRP A C 1
ATOM 714 O O . TRP A 1 92 ? 6.843 -0.197 -4.220 1.00 97.44 92 TRP A O 1
ATOM 724 N N . ALA A 1 93 ? 8.220 -0.244 -2.439 1.00 97.06 93 ALA A N 1
ATOM 725 C CA . ALA A 1 93 ? 9.371 -0.805 -3.143 1.00 97.06 93 ALA A CA 1
ATOM 726 C C . ALA A 1 93 ? 9.062 -2.196 -3.703 1.00 97.06 93 ALA A C 1
ATOM 728 O O . ALA A 1 93 ? 9.368 -2.473 -4.861 1.00 97.06 93 ALA A O 1
ATOM 729 N N . ASN A 1 94 ? 8.398 -3.039 -2.914 1.00 96.75 94 ASN A N 1
ATOM 730 C CA . ASN A 1 94 ? 8.017 -4.389 -3.309 1.00 96.75 94 ASN A CA 1
ATOM 731 C C . ASN A 1 94 ? 7.070 -4.382 -4.528 1.00 96.75 94 ASN A C 1
ATOM 733 O O . ASN A 1 94 ? 7.346 -5.005 -5.557 1.00 96.75 94 ASN A O 1
ATOM 737 N N . CYS A 1 95 ? 5.991 -3.598 -4.460 1.00 97.75 95 CYS A N 1
ATOM 738 C CA . CYS A 1 95 ? 5.025 -3.485 -5.549 1.00 97.75 95 CYS A CA 1
ATOM 739 C C . CYS A 1 95 ? 5.633 -2.813 -6.793 1.00 97.75 95 CYS A C 1
ATOM 741 O O . CYS A 1 95 ? 5.448 -3.301 -7.909 1.00 97.75 95 CYS A O 1
ATOM 743 N N . PHE A 1 96 ? 6.426 -1.750 -6.618 1.00 97.75 96 PHE A N 1
ATOM 744 C CA . PHE A 1 96 ? 7.118 -1.092 -7.728 1.00 97.75 96 PHE A CA 1
ATOM 745 C C . PHE A 1 96 ? 8.103 -2.035 -8.429 1.00 97.75 96 PHE A C 1
ATOM 747 O O . PHE A 1 96 ? 8.129 -2.077 -9.657 1.00 97.75 96 PHE A O 1
ATOM 754 N N . CYS A 1 97 ? 8.867 -2.836 -7.675 1.00 97.25 97 CYS A N 1
ATOM 755 C CA . CYS A 1 97 ? 9.777 -3.826 -8.251 1.00 97.25 97 CYS A CA 1
ATOM 756 C C . CYS A 1 97 ? 9.030 -4.818 -9.145 1.00 97.25 97 CYS A C 1
ATOM 758 O O . CYS A 1 97 ? 9.496 -5.090 -10.249 1.00 97.25 97 CYS A O 1
ATOM 760 N N . LEU A 1 98 ? 7.862 -5.318 -8.722 1.00 97.00 98 LEU A N 1
ATOM 761 C CA . LEU A 1 98 ? 7.042 -6.191 -9.567 1.00 97.00 98 LEU A CA 1
ATOM 762 C 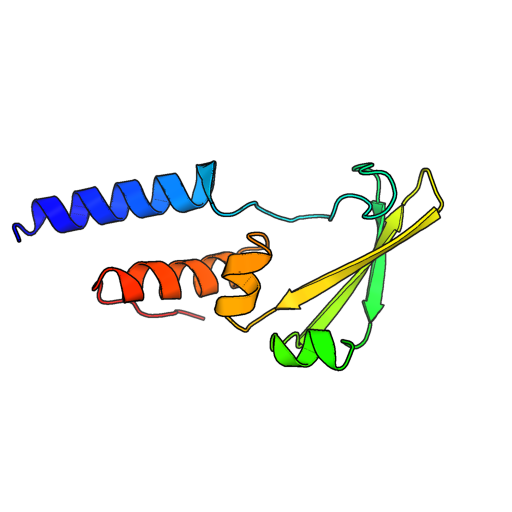C . LEU A 1 98 ? 6.644 -5.493 -10.876 1.00 97.00 98 LEU A C 1
ATOM 764 O O . LEU A 1 98 ? 6.812 -6.074 -11.946 1.00 97.00 98 LEU A O 1
ATOM 768 N N . VAL A 1 99 ? 6.124 -4.265 -10.796 1.00 97.56 99 VAL A N 1
ATOM 769 C CA . VAL A 1 99 ? 5.658 -3.515 -11.975 1.00 97.56 99 VAL A CA 1
ATOM 770 C C . VAL A 1 99 ? 6.814 -3.194 -12.927 1.00 97.56 99 VAL A C 1
ATOM 772 O O . VAL A 1 99 ? 6.692 -3.347 -14.137 1.00 97.56 99 VAL A O 1
ATOM 775 N N . ALA A 1 100 ? 7.969 -2.788 -12.405 1.00 97.38 100 ALA A N 1
ATOM 776 C CA . ALA A 1 100 ? 9.145 -2.538 -13.230 1.00 97.38 100 ALA A CA 1
ATOM 777 C C . ALA A 1 100 ? 9.657 -3.836 -13.886 1.00 97.38 100 ALA A C 1
ATOM 779 O O . ALA A 1 100 ? 9.971 -3.845 -15.077 1.00 97.38 100 ALA A O 1
ATOM 780 N N . ARG A 1 101 ? 9.669 -4.964 -13.158 1.00 96.88 101 ARG A N 1
ATOM 781 C CA . ARG A 1 101 ? 10.029 -6.273 -13.732 1.00 96.88 101 ARG A CA 1
ATOM 782 C C . ARG A 1 101 ? 9.050 -6.723 -14.817 1.00 96.88 101 ARG A C 1
ATOM 784 O O . ARG A 1 101 ? 9.503 -7.266 -15.820 1.00 96.88 101 ARG A O 1
ATOM 791 N N . SER A 1 102 ? 7.745 -6.482 -14.665 1.00 96.69 102 SER A N 1
ATOM 792 C CA . SER A 1 102 ? 6.748 -6.867 -15.678 1.00 96.69 102 SER A CA 1
ATOM 793 C C . SER A 1 102 ? 6.849 -6.052 -16.971 1.00 96.69 102 SER A C 1
ATOM 795 O O . SER A 1 102 ? 6.464 -6.543 -18.029 1.00 96.69 102 SER A O 1
ATOM 797 N N . LEU A 1 103 ? 7.426 -4.849 -16.910 1.00 95.88 103 LEU A N 1
ATOM 798 C CA . LEU A 1 103 ? 7.743 -4.014 -18.073 1.00 95.88 103 LEU A CA 1
ATOM 799 C C . LEU A 1 103 ? 9.102 -4.345 -18.719 1.00 95.88 103 LEU A C 1
ATOM 801 O O . LEU A 1 103 ? 9.512 -3.674 -19.664 1.00 95.88 103 LEU A O 1
ATOM 805 N N . GLY A 1 104 ? 9.798 -5.379 -18.236 1.00 95.69 104 GLY A N 1
ATOM 806 C CA . GLY A 1 104 ? 11.051 -5.866 -18.818 1.00 95.69 104 GLY A CA 1
ATOM 807 C C . GLY A 1 104 ? 12.316 -5.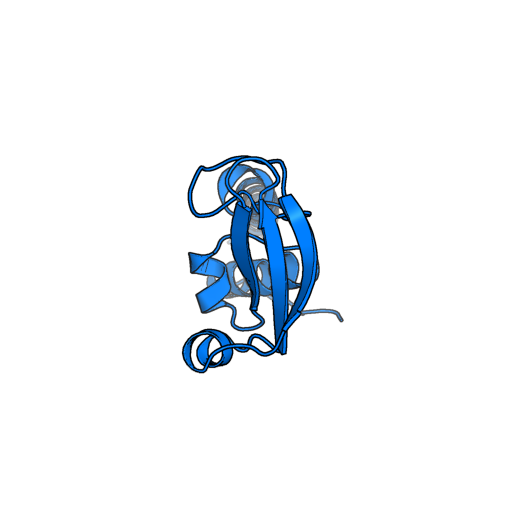183 -18.296 1.00 95.69 104 GLY A C 1
ATOM 808 O O . GLY A 1 104 ? 13.396 -5.441 -18.825 1.00 95.69 104 GLY A O 1
ATOM 809 N N . PHE A 1 105 ? 12.225 -4.346 -17.258 1.00 96.56 105 PHE A N 1
ATOM 810 C CA . PHE A 1 105 ? 13.414 -3.769 -16.631 1.00 96.56 105 PHE A CA 1
ATOM 811 C C . PHE A 1 105 ? 14.183 -4.817 -15.815 1.00 96.56 105 PHE A C 1
ATOM 813 O O . PHE A 1 105 ? 13.606 -5.708 -15.181 1.00 96.56 105 PHE A O 1
ATOM 820 N N . GLU A 1 106 ? 15.508 -4.691 -15.770 1.00 96.12 106 GLU A N 1
ATOM 821 C CA . GLU A 1 106 ? 16.320 -5.368 -14.760 1.00 96.12 106 GLU A CA 1
ATOM 822 C C . GLU A 1 106 ? 16.192 -4.631 -13.426 1.00 96.12 106 GLU A C 1
ATOM 824 O O . GLU A 1 106 ? 16.493 -3.444 -13.332 1.00 96.12 106 GLU A O 1
ATOM 829 N N . VAL A 1 107 ? 15.712 -5.322 -12.389 1.00 96.06 107 VAL A N 1
ATOM 830 C CA . VAL A 1 107 ? 15.450 -4.723 -11.071 1.00 96.06 107 VAL A CA 1
ATOM 831 C C . VAL A 1 107 ? 16.037 -5.611 -9.987 1.00 96.06 107 VAL A C 1
ATOM 833 O O . VAL A 1 107 ? 15.955 -6.837 -10.067 1.00 96.06 107 VAL A O 1
ATOM 836 N N . ARG A 1 108 ? 16.599 -4.982 -8.954 1.00 95.12 108 ARG A N 1
ATOM 837 C CA . ARG A 1 108 ? 17.034 -5.631 -7.716 1.00 95.12 108 ARG A CA 1
ATOM 838 C C . ARG A 1 108 ? 16.240 -5.045 -6.558 1.00 95.12 108 ARG A C 1
ATOM 840 O O . ARG A 1 108 ? 16.166 -3.827 -6.427 1.00 95.12 108 ARG A O 1
ATOM 847 N N . HIS A 1 109 ? 15.670 -5.908 -5.726 1.00 92.12 109 HIS A N 1
ATOM 848 C CA . HIS A 1 109 ? 15.060 -5.491 -4.470 1.00 92.12 109 HIS A CA 1
ATOM 849 C C . HIS A 1 109 ? 16.158 -5.420 -3.403 1.00 92.12 109 HIS A C 1
ATOM 851 O O . HIS A 1 109 ? 16.789 -6.435 -3.111 1.00 92.12 109 HIS A O 1
ATOM 857 N N . VAL A 1 110 ? 16.426 -4.218 -2.892 1.00 91.88 110 VAL A N 1
ATOM 858 C CA . VAL A 1 110 ? 17.468 -3.957 -1.888 1.00 91.88 110 VAL A CA 1
ATOM 859 C C . VAL A 1 110 ? 16.790 -3.767 -0.534 1.00 91.88 110 VAL A C 1
ATOM 861 O O . VAL A 1 110 ? 15.875 -2.949 -0.433 1.00 91.88 110 VAL A O 1
ATOM 864 N N . ILE A 1 111 ? 17.222 -4.550 0.458 1.00 80.81 111 ILE A N 1
ATOM 865 C CA . ILE A 1 111 ? 16.684 -4.598 1.826 1.00 80.81 111 ILE A CA 1
ATOM 866 C C . ILE A 1 111 ? 17.749 -4.085 2.789 1.00 80.81 111 ILE A C 1
ATOM 868 O O . ILE A 1 111 ? 18.924 -4.471 2.592 1.00 80.81 111 ILE A O 1
#